Protein AF-A0A434FGB9-F1 (afdb_monomer_lite)

Radius of gyration: 14.33 Å; chains: 1; bounding box: 42×21×35 Å

Sequence (99 aa):
GMDEVSLALAADAWSRTFRSRAVTFAPKGGAVVSRAGIRILPDQVASDWPADRKVPAMADIPPAKALDRTLEDITARYGERTTDFVAMQLEYPRIQPTP

Foldseek 3Di:
DAAPLLVVLLQLLQVLLVPDHDFFEDCDFFFDAHPVGDTDTGPYNDPCPDPVPDDPRNPPPDNLVSNVVSLVVCCVVPNPVSSVSSCVVVVHDDPDDDD

pLDDT: mean 88.82, std 10.83, range [38.19, 97.06]

Structure (mmCIF, N/CA/C/O backbone):
data_AF-A0A434FGB9-F1
#
_entry.id   AF-A0A434FGB9-F1
#
loop_
_atom_site.group_PDB
_atom_site.id
_atom_site.type_symbol
_atom_site.label_atom_id
_atom_site.label_alt_id
_atom_site.label_comp_id
_atom_site.l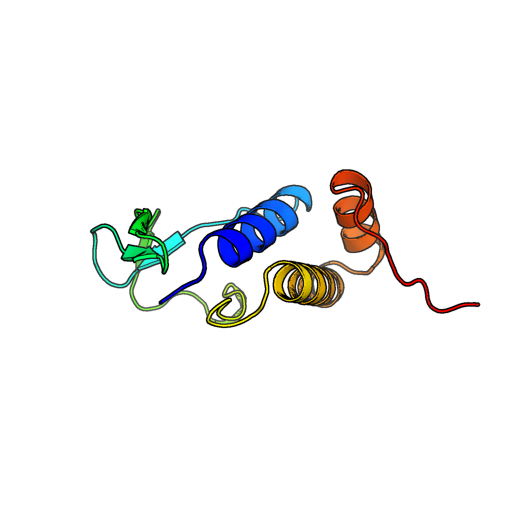abel_asym_id
_atom_site.label_entity_id
_atom_site.label_seq_id
_atom_site.pdbx_PDB_ins_code
_atom_site.Cartn_x
_atom_site.Cartn_y
_atom_site.Cartn_z
_atom_site.occupancy
_atom_site.B_iso_or_equiv
_atom_site.auth_seq_id
_atom_site.auth_comp_id
_atom_site.auth_asym_id
_atom_site.auth_atom_id
_atom_site.pdbx_PDB_model_num
ATOM 1 N N . GLY A 1 1 ? -3.660 -8.476 14.524 1.00 76.38 1 GLY A N 1
ATOM 2 C CA . GLY A 1 1 ? -4.665 -7.617 13.858 1.00 76.38 1 GLY A CA 1
ATOM 3 C C . GLY A 1 1 ? -4.057 -7.079 12.581 1.00 76.38 1 GLY A C 1
ATOM 4 O O . GLY A 1 1 ? -2.838 -7.075 12.493 1.00 76.38 1 GLY A O 1
ATOM 5 N N . MET A 1 2 ? -4.863 -6.680 11.595 1.00 86.12 2 MET A N 1
ATOM 6 C CA . MET A 1 2 ? -4.355 -6.179 10.308 1.00 86.12 2 MET A CA 1
ATOM 7 C C . MET A 1 2 ? -3.423 -4.977 10.510 1.00 86.12 2 MET A C 1
ATOM 9 O O . MET A 1 2 ? -3.796 -4.043 11.216 1.00 86.12 2 MET A O 1
ATOM 13 N N . ASP A 1 3 ? -2.237 -5.006 9.904 1.00 91.06 3 ASP A N 1
ATOM 14 C CA . ASP A 1 3 ? -1.297 -3.887 9.943 1.00 91.06 3 ASP A CA 1
ATOM 15 C C . ASP A 1 3 ? -1.761 -2.756 9.014 1.00 91.06 3 ASP A C 1
ATOM 17 O O . ASP A 1 3 ? -1.916 -2.949 7.808 1.00 91.06 3 ASP A O 1
ATOM 21 N N . GLU A 1 4 ? -2.003 -1.576 9.578 1.00 92.00 4 GLU A N 1
ATOM 22 C CA . GLU A 1 4 ? -2.519 -0.424 8.835 1.00 92.00 4 GLU A CA 1
ATOM 23 C C . GLU A 1 4 ? -1.549 0.126 7.784 1.00 92.00 4 GLU A C 1
ATOM 25 O O . GLU A 1 4 ? -1.999 0.559 6.725 1.00 92.00 4 GLU A O 1
ATOM 30 N N . VAL A 1 5 ? -0.238 0.091 8.040 1.00 93.44 5 VAL A N 1
ATOM 31 C CA . VAL A 1 5 ? 0.761 0.627 7.103 1.00 93.44 5 VAL A CA 1
ATOM 32 C C . VAL A 1 5 ? 0.879 -0.286 5.885 1.00 93.44 5 VAL A C 1
ATOM 34 O O . VAL A 1 5 ? 0.844 0.187 4.752 1.00 93.44 5 VAL A O 1
ATOM 37 N N . SER A 1 6 ? 0.938 -1.599 6.105 1.00 92.94 6 SER A N 1
ATOM 38 C CA . SER A 1 6 ? 0.942 -2.600 5.035 1.00 92.94 6 SER A CA 1
ATOM 39 C C . SER A 1 6 ? -0.330 -2.530 4.190 1.00 92.94 6 SER A C 1
ATOM 41 O O . SER A 1 6 ? -0.256 -2.572 2.963 1.00 92.94 6 SER A O 1
ATOM 43 N N . LEU A 1 7 ? -1.497 -2.353 4.826 1.00 91.44 7 LEU A N 1
ATOM 44 C CA . LEU A 1 7 ? -2.755 -2.129 4.111 1.00 91.44 7 LEU A CA 1
ATOM 45 C C . LEU A 1 7 ? -2.709 -0.853 3.258 1.00 91.44 7 LEU A C 1
ATOM 47 O O . LEU A 1 7 ? -3.111 -0.888 2.096 1.00 91.44 7 LEU A O 1
ATOM 51 N N . ALA A 1 8 ? -2.242 0.261 3.828 1.00 92.25 8 ALA A N 1
ATOM 52 C CA . ALA A 1 8 ? -2.192 1.546 3.140 1.00 92.25 8 ALA A CA 1
ATOM 53 C C . ALA A 1 8 ? -1.270 1.500 1.914 1.00 92.25 8 ALA A C 1
ATOM 55 O O . ALA A 1 8 ? -1.674 1.941 0.841 1.00 92.25 8 ALA A O 1
ATOM 56 N N . LEU A 1 9 ? -0.079 0.906 2.044 1.00 93.94 9 LEU A N 1
ATOM 57 C CA . LEU A 1 9 ? 0.855 0.740 0.926 1.00 93.94 9 LEU A CA 1
ATOM 58 C C . LEU A 1 9 ? 0.266 -0.127 -0.189 1.00 93.94 9 LEU A C 1
ATOM 60 O O . LEU A 1 9 ? 0.354 0.239 -1.361 1.00 93.94 9 LEU A O 1
ATOM 64 N N . ALA A 1 10 ? -0.375 -1.245 0.163 1.00 93.00 10 ALA A N 1
ATOM 65 C CA . ALA A 1 10 ? -1.016 -2.103 -0.825 1.00 93.00 10 ALA A CA 1
ATOM 66 C C . ALA A 1 10 ? -2.145 -1.359 -1.564 1.00 93.00 10 ALA A C 1
ATOM 68 O O . ALA A 1 10 ? -2.204 -1.367 -2.795 1.00 93.00 10 ALA A O 1
ATOM 69 N N . ALA A 1 11 ? -3.028 -0.677 -0.826 1.00 92.56 11 ALA A N 1
ATOM 70 C CA . ALA A 1 11 ? -4.135 0.083 -1.403 1.00 92.56 11 ALA A CA 1
ATOM 71 C C . ALA A 1 11 ? -3.658 1.243 -2.298 1.00 92.56 11 ALA A C 1
ATOM 73 O O . ALA A 1 11 ? -4.230 1.461 -3.372 1.00 92.56 11 ALA A O 1
ATOM 74 N N . ASP A 1 12 ? -2.604 1.957 -1.892 1.00 94.19 12 ASP A N 1
ATOM 75 C CA . ASP A 1 12 ? -1.999 3.035 -2.681 1.00 94.19 12 ASP A CA 1
ATOM 76 C C . ASP A 1 12 ? -1.396 2.500 -3.991 1.00 94.19 12 ASP A C 1
ATOM 78 O O . ASP A 1 12 ? -1.724 2.991 -5.075 1.00 94.19 12 ASP A O 1
ATOM 82 N N . ALA A 1 13 ? -0.612 1.417 -3.930 1.00 95.38 13 ALA A N 1
ATOM 83 C CA . ALA A 1 13 ? -0.010 0.797 -5.112 1.00 95.38 13 ALA A CA 1
ATOM 84 C C . ALA A 1 13 ? -1.061 0.317 -6.134 1.00 95.38 13 ALA A C 1
ATOM 86 O O . ALA A 1 13 ? -0.935 0.594 -7.330 1.00 95.38 13 ALA A O 1
ATOM 87 N N . TRP A 1 14 ? -2.144 -0.334 -5.686 1.00 95.12 14 TRP A N 1
ATOM 88 C CA . TRP A 1 14 ? -3.243 -0.738 -6.577 1.00 95.12 14 TRP A CA 1
ATOM 89 C C . TRP A 1 14 ? -3.964 0.454 -7.215 1.00 95.12 14 TRP A C 1
ATOM 91 O O . TRP A 1 14 ? -4.375 0.377 -8.379 1.00 95.12 14 TRP A O 1
ATOM 101 N N . SER A 1 15 ? -4.107 1.560 -6.484 1.00 94.19 15 SER A N 1
ATOM 102 C CA . SER A 1 15 ? -4.761 2.777 -6.980 1.00 94.19 15 SER A CA 1
ATOM 103 C C . SER A 1 15 ? -3.929 3.475 -8.065 1.00 94.19 15 SER A C 1
ATOM 105 O O . SER A 1 15 ? -4.486 4.011 -9.022 1.00 94.19 15 SER A O 1
ATOM 107 N N . ARG A 1 16 ? -2.596 3.371 -7.993 1.00 95.62 16 ARG A N 1
ATOM 108 C CA . ARG A 1 16 ? -1.644 3.915 -8.985 1.00 95.62 16 ARG A CA 1
ATOM 109 C C . ARG A 1 16 ? -1.549 3.121 -10.284 1.00 95.62 16 ARG A C 1
ATOM 111 O O . ARG A 1 16 ? -0.870 3.549 -11.217 1.00 95.62 16 ARG A O 1
ATOM 118 N N . THR A 1 17 ? -2.236 1.981 -10.377 1.00 95.69 17 THR A N 1
ATOM 119 C CA . THR A 1 17 ? -2.355 1.257 -11.651 1.00 95.69 17 THR A CA 1
ATOM 120 C C . THR A 1 17 ? -3.240 2.000 -12.652 1.00 95.69 17 THR A C 1
ATOM 122 O O . THR A 1 17 ? -3.148 1.716 -13.841 1.00 95.69 17 THR A O 1
ATOM 125 N N . PHE A 1 18 ? -4.139 2.885 -12.186 1.00 92.88 18 PHE A N 1
ATOM 126 C CA . PHE A 1 18 ? -5.227 3.510 -12.964 1.00 92.88 18 PHE A CA 1
ATOM 127 C C . PHE A 1 18 ? -6.118 2.519 -13.740 1.00 92.88 18 PHE A C 1
ATOM 129 O O . PHE A 1 18 ? -6.887 2.905 -14.617 1.00 92.88 18 PHE A O 1
ATOM 136 N N . ARG A 1 19 ? -6.032 1.226 -13.408 1.00 91.06 19 ARG A N 1
ATOM 137 C CA . ARG A 1 19 ? -6.795 0.125 -14.019 1.00 91.06 19 ARG A CA 1
ATOM 138 C C . ARG A 1 19 ? -7.683 -0.589 -13.005 1.00 91.06 19 ARG A C 1
ATOM 140 O O . ARG A 1 19 ? -8.516 -1.407 -13.385 1.00 91.06 19 ARG A O 1
ATOM 147 N N . SER A 1 20 ? -7.521 -0.270 -11.723 1.00 87.06 20 SER A N 1
ATOM 148 C CA . SER A 1 20 ? -8.332 -0.776 -10.621 1.00 87.06 20 SER A CA 1
ATOM 149 C C . SER A 1 20 ? -8.654 0.312 -9.606 1.00 87.06 20 SER A C 1
ATOM 151 O O . SER A 1 20 ? -7.991 1.343 -9.541 1.00 87.06 20 SER A O 1
ATOM 153 N N . ARG A 1 21 ? -9.654 0.030 -8.771 1.00 88.19 21 ARG A N 1
ATOM 154 C CA . ARG A 1 21 ? -9.988 0.800 -7.576 1.00 88.19 21 ARG A CA 1
ATOM 155 C C . ARG A 1 21 ? -9.855 -0.111 -6.360 1.00 88.19 21 ARG A C 1
ATOM 157 O O . ARG A 1 21 ? -10.474 -1.175 -6.339 1.00 88.19 21 ARG A O 1
ATOM 164 N N . ALA A 1 22 ? -9.079 0.308 -5.364 1.00 89.06 22 ALA A N 1
ATOM 165 C CA . ALA A 1 22 ? -9.059 -0.356 -4.067 1.00 89.06 22 ALA A CA 1
ATOM 166 C C . ALA A 1 22 ? -10.381 -0.077 -3.333 1.00 89.06 22 ALA A C 1
ATOM 168 O O . ALA A 1 22 ? -10.841 1.065 -3.289 1.00 89.06 22 ALA A O 1
ATOM 169 N N . VAL A 1 23 ? -11.005 -1.125 -2.798 1.00 91.81 23 VAL A N 1
ATOM 170 C CA . VAL A 1 23 ? -12.238 -1.038 -2.006 1.00 91.81 23 VAL A CA 1
ATOM 171 C C . VAL A 1 23 ? -12.117 -1.938 -0.788 1.00 91.81 23 VAL A C 1
ATOM 173 O O . VAL A 1 23 ? -11.517 -3.012 -0.849 1.00 91.81 23 VAL A O 1
ATOM 176 N N . THR A 1 24 ? -12.701 -1.504 0.317 1.00 91.44 24 THR A N 1
ATOM 177 C CA . THR A 1 24 ? -12.780 -2.271 1.558 1.00 91.44 24 THR A CA 1
ATOM 178 C C . THR A 1 24 ? -14.128 -2.979 1.652 1.00 91.44 24 THR A C 1
ATOM 180 O O . THR A 1 24 ? -15.170 -2.430 1.294 1.00 91.44 24 THR A O 1
ATOM 183 N N . PHE A 1 25 ? -14.126 -4.218 2.139 1.00 92.56 25 PHE A N 1
ATOM 184 C CA . PHE A 1 25 ? -15.350 -4.981 2.363 1.00 92.56 25 PHE A CA 1
ATOM 185 C C . PHE A 1 25 ? -15.300 -5.696 3.710 1.00 92.56 25 PHE A C 1
ATOM 187 O O . PHE A 1 25 ? -14.231 -6.083 4.184 1.00 92.56 25 PHE A O 1
ATOM 194 N N . ALA A 1 26 ? -16.464 -5.879 4.327 1.00 92.62 26 ALA A N 1
ATOM 195 C CA . ALA A 1 26 ? -16.602 -6.642 5.561 1.00 92.62 26 ALA A CA 1
ATOM 196 C C . ALA A 1 26 ? -17.968 -7.344 5.619 1.00 92.62 26 ALA A C 1
ATOM 198 O O . ALA A 1 26 ? -18.945 -6.827 5.077 1.00 92.62 26 ALA A O 1
ATOM 199 N N . PRO A 1 27 ? -18.087 -8.484 6.328 1.00 91.12 27 PRO A N 1
ATOM 200 C CA . PRO A 1 27 ? -19.352 -9.214 6.440 1.00 91.12 27 PRO A CA 1
ATOM 201 C C . PRO A 1 27 ? -20.432 -8.459 7.231 1.00 91.12 27 PRO A C 1
ATOM 203 O O . PRO A 1 27 ? -21.600 -8.833 7.185 1.00 91.12 27 PRO A O 1
ATOM 206 N N . LYS A 1 28 ? -20.058 -7.424 7.993 1.00 91.69 28 LYS A N 1
ATOM 207 C CA . LYS A 1 28 ? -20.971 -6.580 8.771 1.00 91.69 28 LYS A CA 1
ATOM 208 C C . LYS A 1 28 ? -20.563 -5.119 8.634 1.00 91.69 28 LYS A C 1
ATOM 210 O O . LYS A 1 28 ? -19.378 -4.819 8.509 1.00 91.69 28 LYS A O 1
ATOM 215 N N . GLY A 1 29 ? -21.546 -4.225 8.708 1.00 88.69 29 GLY A N 1
ATOM 216 C CA . GLY A 1 29 ? -21.289 -2.796 8.855 1.00 88.69 29 GLY A CA 1
ATOM 217 C C . GLY A 1 29 ? -20.625 -2.491 10.200 1.00 88.69 29 GLY A C 1
ATOM 218 O O . GLY A 1 29 ? -20.923 -3.135 11.206 1.00 88.69 29 GLY A O 1
ATOM 219 N N . GLY A 1 30 ? -19.722 -1.512 10.209 1.00 92.12 30 GLY A N 1
ATOM 220 C CA . GLY A 1 30 ? -18.980 -1.092 11.398 1.00 92.12 30 GLY A CA 1
ATOM 221 C C . GLY A 1 30 ? -17.472 -1.069 11.174 1.00 92.12 30 GLY A C 1
ATOM 222 O O . GLY A 1 30 ? -16.956 -1.673 10.240 1.00 92.12 30 GLY A O 1
ATOM 223 N N . ALA A 1 31 ? -16.764 -0.332 12.029 1.00 93.56 31 ALA A N 1
ATOM 224 C CA . ALA A 1 31 ? -15.321 -0.193 11.897 1.00 93.56 31 ALA A CA 1
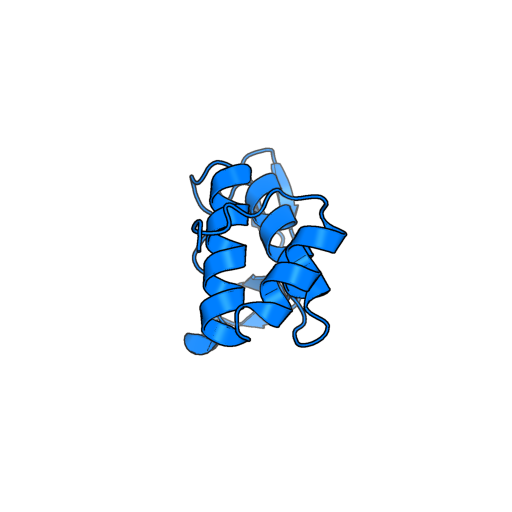ATOM 225 C C . ALA A 1 31 ? -14.592 -1.482 12.296 1.00 93.56 31 ALA A C 1
ATOM 227 O O . ALA A 1 31 ? -14.824 -2.014 13.383 1.00 93.56 31 ALA A O 1
ATOM 228 N N . VAL A 1 32 ? -13.654 -1.918 11.459 1.00 91.94 32 VAL A N 1
ATOM 229 C CA . VAL A 1 32 ? -12.641 -2.915 11.813 1.00 91.94 32 VAL A CA 1
ATOM 230 C C . VAL A 1 32 ? -11.424 -2.175 12.357 1.00 91.94 32 VAL A C 1
ATOM 232 O O . VAL A 1 32 ? -10.942 -1.224 11.742 1.00 91.94 32 VAL A O 1
ATOM 235 N N . VAL A 1 33 ? -10.953 -2.582 13.534 1.00 93.38 33 VAL A N 1
ATOM 236 C CA . VAL A 1 33 ? -9.818 -1.939 14.205 1.00 93.38 33 VAL A CA 1
ATOM 237 C C . VAL A 1 33 ? -8.517 -2.593 13.738 1.00 93.38 33 VAL A C 1
ATOM 239 O O . VAL A 1 33 ? -8.355 -3.811 13.846 1.00 93.38 33 VAL A O 1
ATOM 242 N N . SER A 1 34 ? -7.605 -1.789 13.193 1.00 92.00 34 SER A N 1
ATOM 243 C CA . SER A 1 34 ? -6.261 -2.215 12.799 1.00 92.00 34 SER A CA 1
ATOM 244 C C . SER A 1 34 ? -5.382 -2.498 14.022 1.00 92.00 34 SER A C 1
ATOM 246 O O . SER A 1 34 ? -5.769 -2.255 15.167 1.00 92.00 34 SER A O 1
ATOM 248 N N . ARG A 1 35 ? -4.169 -3.005 13.793 1.00 91.31 35 ARG A N 1
ATOM 249 C CA . ARG A 1 35 ? -3.215 -3.355 14.848 1.00 91.31 35 ARG A CA 1
ATOM 250 C C . ARG A 1 35 ? -2.897 -2.183 15.778 1.00 91.31 35 ARG A C 1
ATOM 252 O O . ARG A 1 35 ? -2.918 -2.389 16.988 1.00 91.31 35 ARG A O 1
ATOM 259 N N . ALA A 1 36 ? -2.641 -0.986 15.247 1.00 92.62 36 ALA A N 1
ATOM 260 C CA . ALA A 1 36 ? -2.382 0.206 16.064 1.00 92.62 36 ALA A CA 1
ATOM 261 C C . ALA A 1 36 ? -3.643 1.014 16.420 1.00 92.62 36 ALA A C 1
ATOM 263 O O . ALA A 1 36 ? -3.539 2.131 16.922 1.00 92.62 36 ALA A O 1
ATOM 264 N N . GLY A 1 37 ? -4.843 0.474 16.185 1.00 94.50 37 GLY A N 1
ATOM 265 C CA . GLY A 1 37 ? -6.090 1.103 16.624 1.00 94.50 37 GLY A CA 1
ATOM 266 C C . GLY A 1 37 ? -6.792 1.987 15.590 1.00 94.50 37 GLY A C 1
ATOM 267 O O . GLY A 1 37 ? -7.785 2.630 15.934 1.00 94.50 37 GLY A O 1
ATOM 268 N N . ILE A 1 38 ? -6.344 2.017 14.327 1.00 94.25 38 ILE A N 1
ATOM 269 C CA . ILE A 1 38 ? -7.057 2.757 13.275 1.00 94.25 38 ILE A CA 1
ATOM 270 C C . ILE A 1 38 ? -8.401 2.079 13.007 1.00 94.25 38 ILE A C 1
ATOM 272 O O . ILE A 1 38 ? -8.487 0.867 12.819 1.00 94.25 38 ILE A O 1
ATOM 276 N N . ARG A 1 39 ? -9.472 2.875 12.979 1.00 95.00 39 ARG A N 1
ATOM 277 C CA . ARG A 1 39 ? -10.835 2.413 12.705 1.00 95.00 39 ARG A CA 1
ATOM 278 C C . ARG A 1 39 ? -11.127 2.525 11.212 1.00 95.00 39 ARG A C 1
ATOM 280 O O . ARG A 1 39 ? -11.335 3.625 10.713 1.00 95.00 39 ARG A O 1
ATOM 287 N N . ILE A 1 40 ? -11.171 1.391 10.519 1.00 92.06 40 ILE A N 1
ATOM 288 C CA . ILE A 1 40 ? -11.410 1.323 9.073 1.00 92.06 40 ILE A CA 1
ATOM 289 C C . ILE A 1 40 ? -12.871 0.954 8.833 1.00 92.06 40 ILE A C 1
ATOM 291 O O . ILE A 1 40 ? -13.327 -0.103 9.272 1.00 92.06 40 ILE A O 1
ATOM 295 N N . LEU A 1 41 ? -13.612 1.830 8.157 1.00 94.62 41 LEU A N 1
ATOM 296 C CA . LEU A 1 41 ? -14.989 1.566 7.745 1.00 94.62 41 LEU A CA 1
ATOM 297 C C . LEU A 1 41 ? -14.993 0.843 6.392 1.00 94.62 41 LEU A C 1
ATOM 299 O O . LEU A 1 41 ? -14.269 1.279 5.501 1.00 94.62 41 LEU A O 1
ATOM 303 N N . PRO A 1 42 ? -15.786 -0.230 6.227 1.00 94.25 42 PRO A N 1
ATOM 304 C CA . PRO A 1 42 ? -15.910 -0.899 4.943 1.00 94.25 42 PRO A CA 1
ATOM 305 C C . PRO A 1 42 ? -16.704 -0.033 3.956 1.00 94.25 42 PRO A C 1
ATOM 307 O O . PRO A 1 42 ? -17.772 0.474 4.300 1.00 94.25 42 PRO A O 1
ATOM 310 N N . ASP A 1 43 ? -16.228 0.062 2.716 1.00 93.81 43 ASP A N 1
ATOM 311 C CA . ASP A 1 43 ? -16.977 0.648 1.599 1.00 93.81 43 ASP A CA 1
ATOM 312 C C . ASP A 1 43 ? -18.202 -0.210 1.256 1.00 93.81 43 ASP A C 1
ATOM 314 O O . ASP A 1 43 ? -19.231 0.305 0.826 1.00 93.81 43 ASP A O 1
ATOM 318 N N . GLN A 1 44 ? -18.081 -1.531 1.432 1.00 94.25 44 GLN A N 1
ATOM 319 C CA . GLN A 1 44 ? -19.106 -2.513 1.088 1.00 94.25 44 GLN A CA 1
ATOM 320 C C . GLN A 1 44 ? -19.365 -3.487 2.241 1.00 94.25 44 GLN A C 1
ATOM 322 O O . GLN A 1 44 ? -18.445 -4.101 2.787 1.00 94.25 44 GLN A O 1
ATOM 327 N N . VAL A 1 45 ? -20.639 -3.702 2.570 1.00 94.25 45 VAL A N 1
ATOM 328 C CA . VAL A 1 45 ? -21.046 -4.795 3.462 1.00 94.25 45 VAL A CA 1
ATOM 329 C C . VAL A 1 45 ? -21.337 -6.023 2.606 1.00 94.25 45 VAL A C 1
ATOM 331 O O . VAL A 1 45 ? -22.391 -6.116 1.984 1.00 94.25 45 VAL A O 1
ATOM 334 N N . ALA A 1 46 ? -20.380 -6.944 2.547 1.00 91.00 46 ALA A N 1
ATOM 335 C CA . ALA A 1 46 ? -20.452 -8.153 1.736 1.00 91.00 46 ALA A CA 1
ATOM 336 C C . ALA A 1 46 ? -19.720 -9.304 2.434 1.00 91.00 46 ALA A C 1
ATOM 338 O O . ALA A 1 46 ? -18.577 -9.162 2.876 1.00 91.00 46 ALA A O 1
ATOM 339 N N . SER A 1 47 ? -20.374 -10.460 2.519 1.00 85.19 47 SER A N 1
ATOM 340 C CA . SER A 1 47 ? -19.795 -11.691 3.065 1.00 85.19 47 SER A CA 1
ATOM 341 C C . SER A 1 47 ? -19.102 -12.554 2.003 1.00 85.19 47 SER A C 1
ATOM 343 O O . SER A 1 47 ? -18.253 -13.367 2.363 1.00 85.19 47 SER A O 1
ATOM 345 N N . ASP A 1 48 ? -19.404 -12.366 0.713 1.00 85.31 48 ASP A N 1
ATOM 346 C CA . ASP A 1 48 ? -19.003 -13.258 -0.387 1.00 85.31 48 ASP A CA 1
ATOM 347 C C . ASP A 1 48 ? -18.150 -12.582 -1.479 1.00 85.31 48 ASP A C 1
ATOM 349 O O . ASP A 1 48 ? -18.282 -12.872 -2.666 1.00 85.31 48 ASP A O 1
ATOM 353 N N . TRP A 1 49 ? -17.219 -11.702 -1.095 1.00 88.69 49 TRP A N 1
ATOM 354 C CA . TRP A 1 49 ? -16.406 -10.976 -2.080 1.00 88.69 49 TRP A CA 1
ATOM 355 C C . TRP A 1 49 ? -15.706 -11.918 -3.087 1.00 88.69 49 TRP A C 1
ATOM 357 O O . TRP A 1 49 ? -15.118 -12.920 -2.645 1.00 88.69 49 TRP A O 1
ATOM 367 N N . PRO A 1 50 ? -15.710 -11.610 -4.403 1.00 88.50 50 PRO A N 1
ATOM 368 C CA . PRO A 1 50 ? -15.134 -12.485 -5.424 1.00 88.50 50 PRO A CA 1
ATOM 369 C C . PRO A 1 50 ? -13.665 -12.801 -5.143 1.00 88.50 50 PRO A C 1
ATOM 371 O O . PRO A 1 50 ? -12.867 -11.894 -4.897 1.00 88.50 50 PRO A O 1
ATOM 374 N N . ALA A 1 51 ? -13.308 -14.089 -5.143 1.00 85.75 51 ALA A N 1
ATOM 375 C CA . ALA A 1 51 ? -11.978 -14.551 -4.742 1.00 85.75 51 ALA A CA 1
ATOM 376 C C . ALA A 1 51 ? -10.867 -14.028 -5.660 1.00 85.75 51 ALA A C 1
ATOM 378 O O . ALA A 1 51 ? -9.799 -13.661 -5.181 1.00 85.75 51 ALA A O 1
ATOM 379 N N . ASP A 1 52 ? -11.147 -13.922 -6.957 1.00 85.06 52 ASP A N 1
ATOM 380 C CA . ASP A 1 52 ? -10.252 -13.335 -7.949 1.00 85.06 52 ASP A CA 1
ATOM 381 C C . ASP A 1 52 ? -9.992 -11.847 -7.674 1.00 85.06 52 ASP A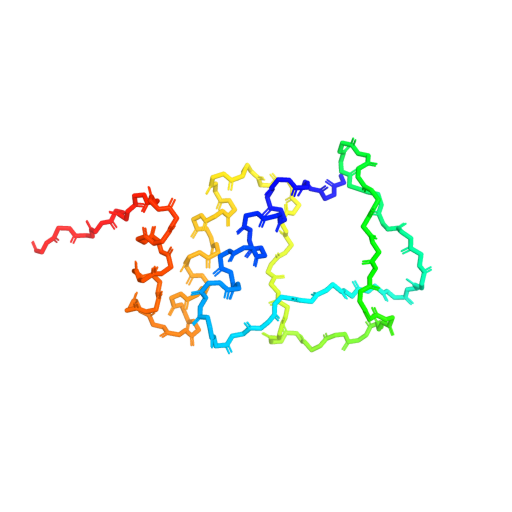 C 1
ATOM 383 O O . ASP A 1 52 ? -8.901 -11.358 -7.937 1.00 85.06 52 ASP A O 1
ATOM 387 N N . ARG A 1 53 ? -10.948 -11.111 -7.100 1.00 85.69 53 ARG A N 1
ATOM 388 C CA . ARG A 1 53 ? -10.804 -9.681 -6.766 1.00 85.69 53 ARG A CA 1
ATOM 389 C C . ARG A 1 53 ? -10.215 -9.427 -5.383 1.00 85.69 53 ARG A C 1
ATOM 391 O O . ARG A 1 53 ? -10.027 -8.266 -5.021 1.00 85.69 53 ARG A O 1
ATOM 398 N N . LYS A 1 54 ? -9.948 -10.473 -4.600 1.00 85.88 54 LYS A N 1
ATOM 399 C CA . LYS A 1 54 ? -9.272 -10.330 -3.310 1.00 85.88 54 LYS A CA 1
ATOM 400 C C . LYS A 1 54 ? -7.786 -10.108 -3.537 1.00 85.88 54 LYS A C 1
ATOM 402 O O . LYS A 1 54 ? -7.168 -10.729 -4.396 1.00 85.88 54 LYS A O 1
ATOM 407 N N . VAL A 1 55 ? -7.225 -9.231 -2.722 1.00 79.88 55 VAL A N 1
ATOM 408 C CA . VAL A 1 55 ? -5.782 -9.165 -2.507 1.00 79.88 55 VAL A CA 1
ATOM 409 C C . VAL A 1 55 ? -5.428 -10.104 -1.351 1.00 79.88 55 VAL A C 1
ATOM 411 O O . VAL A 1 55 ? -6.280 -10.319 -0.477 1.00 79.88 55 VAL A O 1
ATOM 414 N N . PRO A 1 56 ? -4.218 -10.690 -1.324 1.00 75.38 56 PRO A N 1
ATOM 415 C CA . PRO A 1 56 ? -3.770 -11.474 -0.182 1.00 75.38 56 PRO A CA 1
ATOM 416 C C . PRO A 1 56 ? -3.914 -10.681 1.120 1.00 75.38 56 PRO A C 1
ATOM 418 O O . PRO A 1 56 ? -3.779 -9.456 1.140 1.00 75.38 56 PRO A O 1
ATOM 421 N N . ALA A 1 57 ? -4.201 -11.371 2.222 1.00 72.19 57 ALA A N 1
ATOM 422 C CA . ALA A 1 57 ? -4.276 -10.711 3.515 1.00 72.19 57 ALA A CA 1
ATOM 423 C C . ALA A 1 57 ? -2.894 -10.153 3.885 1.00 72.19 57 ALA A C 1
ATOM 425 O O . ALA A 1 57 ? -1.923 -10.898 3.967 1.00 72.19 57 ALA A O 1
ATOM 426 N N . MET A 1 58 ? -2.821 -8.851 4.160 1.00 70.06 58 MET A N 1
ATOM 427 C CA . MET A 1 58 ? -1.594 -8.161 4.589 1.00 70.06 58 MET A CA 1
ATOM 428 C C . MET A 1 58 ? -1.325 -8.331 6.096 1.00 70.06 58 MET A C 1
ATOM 430 O O . MET A 1 58 ? -0.658 -7.510 6.721 1.00 70.06 58 MET A O 1
ATOM 434 N N . ALA A 1 59 ? -1.906 -9.360 6.718 1.00 67.62 59 ALA A N 1
ATOM 435 C CA . ALA A 1 59 ? -1.729 -9.612 8.140 1.00 67.62 59 ALA A CA 1
ATOM 436 C C . ALA A 1 59 ? -0.299 -10.105 8.399 1.00 67.62 59 ALA A C 1
ATOM 438 O O . ALA A 1 59 ? 0.167 -11.034 7.747 1.00 67.62 59 ALA A O 1
ATOM 439 N N . ASP A 1 60 ? 0.379 -9.471 9.356 1.00 74.50 60 ASP A N 1
ATOM 440 C CA . ASP A 1 60 ? 1.680 -9.891 9.894 1.00 74.50 60 ASP A CA 1
ATOM 441 C C . ASP A 1 60 ? 2.876 -9.837 8.917 1.00 74.50 60 ASP A C 1
ATOM 443 O O . ASP A 1 60 ? 3.955 -10.349 9.218 1.00 74.50 60 ASP A O 1
ATOM 447 N N . ILE A 1 61 ? 2.733 -9.143 7.782 1.00 81.81 61 ILE A N 1
ATOM 448 C CA . ILE A 1 61 ? 3.834 -8.860 6.850 1.00 81.81 61 ILE A CA 1
ATOM 449 C C . ILE A 1 61 ? 4.412 -7.466 7.162 1.00 81.81 61 ILE A C 1
ATOM 451 O O . ILE A 1 61 ? 3.644 -6.530 7.364 1.00 81.81 61 ILE A O 1
ATOM 455 N N . PRO A 1 62 ? 5.745 -7.277 7.209 1.00 89.94 62 PRO A N 1
ATOM 456 C CA . PRO A 1 62 ? 6.339 -5.944 7.297 1.00 89.94 62 PRO A CA 1
ATOM 457 C C . PRO A 1 62 ? 5.959 -5.059 6.092 1.00 89.94 62 PRO A C 1
ATOM 459 O O . PRO A 1 62 ? 5.968 -5.565 4.969 1.00 89.94 62 PRO A O 1
ATOM 462 N N . PRO A 1 63 ? 5.745 -3.741 6.270 1.00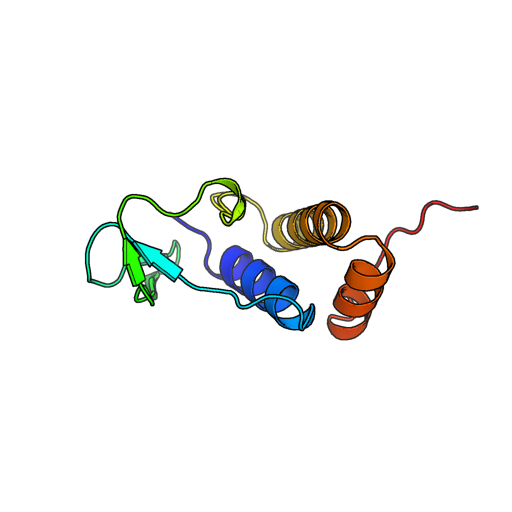 90.56 63 PRO A N 1
ATOM 463 C CA . PRO A 1 63 ? 5.235 -2.861 5.212 1.00 90.56 63 PRO A CA 1
ATOM 464 C C . PRO A 1 63 ? 5.990 -2.911 3.876 1.00 90.56 63 PRO A C 1
ATOM 466 O O . PRO A 1 63 ? 5.365 -3.003 2.824 1.00 90.56 63 PRO A O 1
ATOM 469 N N . ALA A 1 64 ? 7.327 -2.922 3.896 1.00 91.44 64 ALA A N 1
ATOM 470 C CA . ALA A 1 64 ? 8.124 -3.020 2.667 1.00 91.44 64 ALA A CA 1
ATOM 471 C C . ALA A 1 64 ? 7.882 -4.346 1.921 1.00 91.44 64 ALA A C 1
ATOM 473 O O . ALA A 1 64 ? 7.643 -4.347 0.719 1.00 91.44 64 ALA A O 1
ATOM 474 N N . LYS A 1 65 ? 7.817 -5.470 2.649 1.00 91.31 65 LYS A N 1
ATOM 475 C CA . LYS A 1 65 ? 7.517 -6.786 2.063 1.00 91.31 65 LYS A CA 1
ATOM 476 C C . LYS A 1 65 ? 6.085 -6.874 1.532 1.00 91.31 65 LYS A C 1
ATOM 478 O O . LYS A 1 65 ? 5.833 -7.568 0.551 1.00 91.31 65 LYS A O 1
ATOM 483 N N . ALA A 1 66 ? 5.140 -6.186 2.174 1.00 92.12 66 ALA A N 1
ATOM 484 C CA . ALA A 1 66 ? 3.771 -6.077 1.681 1.00 92.12 66 ALA A CA 1
ATOM 485 C C . ALA A 1 66 ? 3.716 -5.302 0.353 1.00 92.12 66 ALA A C 1
ATOM 487 O O . ALA A 1 66 ? 2.985 -5.694 -0.561 1.00 92.12 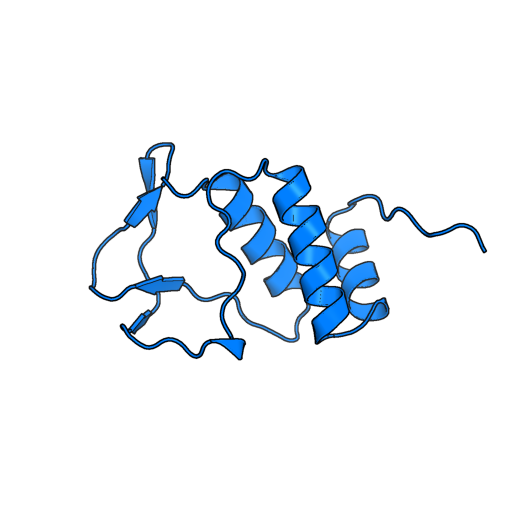66 ALA A O 1
ATOM 488 N N . LEU A 1 67 ? 4.524 -4.244 0.217 1.00 93.62 67 LEU A N 1
ATOM 489 C CA . LEU A 1 67 ? 4.661 -3.507 -1.035 1.00 93.62 67 LEU A CA 1
ATOM 490 C C . LEU A 1 67 ? 5.330 -4.356 -2.127 1.00 93.62 67 LEU A C 1
ATOM 492 O O . LEU A 1 67 ? 4.780 -4.432 -3.224 1.00 93.62 67 LEU A O 1
ATOM 496 N N . ASP A 1 68 ? 6.426 -5.062 -1.824 1.00 93.88 68 ASP A N 1
ATOM 497 C CA . ASP A 1 68 ? 7.071 -6.001 -2.759 1.00 93.88 68 ASP A CA 1
ATOM 498 C C . ASP A 1 68 ? 6.055 -7.007 -3.312 1.00 93.88 68 ASP A C 1
ATOM 500 O O . ASP A 1 68 ? 5.878 -7.140 -4.525 1.00 93.88 68 ASP A O 1
ATOM 504 N N . ARG A 1 69 ? 5.303 -7.648 -2.410 1.00 92.62 69 ARG A N 1
ATOM 505 C CA . ARG A 1 69 ? 4.282 -8.625 -2.785 1.00 92.62 69 ARG A CA 1
ATOM 506 C C . ARG A 1 69 ? 3.160 -8.007 -3.616 1.00 92.62 69 ARG A C 1
ATOM 508 O O . ARG A 1 69 ? 2.683 -8.619 -4.568 1.00 92.62 69 ARG A O 1
ATOM 515 N N . THR A 1 70 ? 2.748 -6.787 -3.283 1.00 94.00 70 THR A N 1
ATOM 516 C CA . THR A 1 70 ? 1.728 -6.069 -4.055 1.00 94.00 70 THR A CA 1
ATOM 517 C C . THR A 1 70 ? 2.209 -5.786 -5.479 1.00 94.00 70 THR A C 1
ATOM 519 O O . THR A 1 70 ? 1.443 -5.951 -6.427 1.00 94.00 70 THR A O 1
ATOM 522 N N . LEU A 1 71 ? 3.479 -5.416 -5.663 1.00 95.00 71 LEU A N 1
ATOM 523 C CA . LEU A 1 71 ? 4.068 -5.210 -6.989 1.00 95.00 71 LEU A CA 1
ATOM 524 C C . LEU A 1 71 ? 4.171 -6.523 -7.787 1.00 95.00 71 LEU A C 1
ATOM 526 O O . LEU A 1 71 ? 3.947 -6.520 -9.000 1.00 95.00 71 LEU A O 1
ATOM 530 N N . GLU A 1 72 ? 4.446 -7.657 -7.140 1.00 94.38 72 GLU A N 1
ATOM 531 C CA . GLU A 1 72 ? 4.362 -8.982 -7.777 1.00 94.38 72 GLU A CA 1
ATOM 532 C C . GLU A 1 72 ? 2.935 -9.297 -8.245 1.00 94.38 72 GLU A C 1
ATOM 534 O O . GLU A 1 72 ? 2.737 -9.704 -9.390 1.00 94.38 72 GLU A O 1
ATOM 539 N N . ASP A 1 73 ? 1.928 -9.056 -7.402 1.00 93.19 73 ASP A N 1
ATOM 540 C CA . ASP A 1 73 ? 0.524 -9.304 -7.748 1.00 93.19 73 ASP A CA 1
ATOM 541 C C . ASP A 1 73 ? 0.042 -8.379 -8.886 1.00 93.19 73 ASP A C 1
ATOM 543 O O . ASP A 1 73 ? -0.679 -8.817 -9.789 1.00 93.19 73 ASP A O 1
ATOM 547 N N . ILE A 1 74 ? 0.474 -7.111 -8.898 1.00 94.25 74 ILE A N 1
ATOM 548 C CA . ILE A 1 74 ? 0.229 -6.176 -10.010 1.00 94.25 74 ILE A CA 1
ATOM 549 C C . ILE A 1 74 ? 0.904 -6.683 -11.289 1.00 94.25 74 ILE A C 1
ATOM 551 O O . ILE A 1 74 ? 0.285 -6.641 -12.354 1.00 94.25 74 ILE A O 1
ATOM 555 N N . THR A 1 75 ? 2.122 -7.222 -11.195 1.00 95.31 75 THR A N 1
ATOM 556 C CA . THR A 1 75 ? 2.835 -7.811 -12.341 1.00 95.31 75 THR A CA 1
ATOM 557 C C . THR A 1 75 ? 2.069 -9.004 -12.897 1.00 95.31 75 THR A C 1
ATOM 559 O O . THR A 1 75 ? 1.813 -9.062 -14.097 1.00 95.31 75 THR A O 1
ATOM 562 N N . ALA A 1 76 ? 1.637 -9.921 -12.030 1.00 93.50 76 ALA A N 1
ATOM 563 C CA . ALA A 1 76 ? 0.874 -11.098 -12.427 1.00 93.50 76 ALA A CA 1
ATOM 564 C C . ALA A 1 76 ? -0.457 -10.730 -13.104 1.00 93.50 76 ALA A C 1
ATOM 566 O O . ALA A 1 76 ? -0.898 -11.415 -14.026 1.00 93.50 76 ALA A O 1
ATOM 567 N N . ARG A 1 77 ? -1.097 -9.637 -12.670 1.00 92.69 77 ARG A N 1
ATOM 568 C CA . ARG A 1 77 ? -2.410 -9.211 -13.173 1.00 92.69 77 ARG A CA 1
ATOM 569 C C . ARG A 1 77 ? -2.349 -8.293 -14.400 1.00 92.69 77 ARG A C 1
ATOM 571 O O . ARG A 1 77 ? -3.203 -8.405 -15.277 1.00 92.69 77 ARG A O 1
ATOM 578 N N . TYR A 1 78 ? -1.398 -7.364 -14.457 1.00 94.06 78 TYR A N 1
ATOM 579 C CA . TYR A 1 78 ? -1.344 -6.298 -15.469 1.00 94.06 78 TYR A CA 1
ATOM 580 C C . TYR A 1 78 ? -0.016 -6.213 -16.236 1.00 94.06 78 TYR A C 1
ATOM 582 O O . TYR A 1 78 ? 0.107 -5.367 -17.129 1.00 94.06 78 TYR A O 1
ATOM 590 N N . GLY A 1 79 ? 0.948 -7.082 -15.929 1.00 95.25 79 GLY A N 1
ATOM 591 C CA . GLY A 1 79 ? 2.259 -7.153 -16.570 1.00 95.25 79 GLY A CA 1
ATOM 592 C C . GLY A 1 79 ? 3.280 -6.155 -16.017 1.00 95.25 79 GLY A C 1
ATOM 593 O O . GLY A 1 79 ? 2.928 -5.148 -15.400 1.00 95.25 79 GLY A O 1
ATOM 594 N N . GLU A 1 80 ? 4.560 -6.422 -16.294 1.00 96.19 80 GLU A N 1
ATOM 595 C CA . GLU A 1 80 ? 5.707 -5.676 -15.747 1.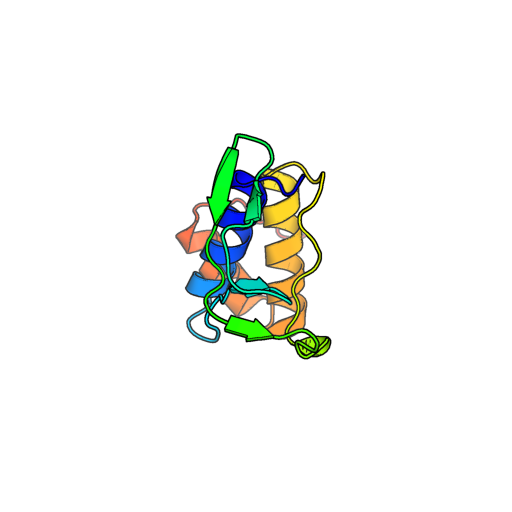00 96.19 80 GLU A CA 1
ATOM 596 C C . GLU A 1 80 ? 5.641 -4.173 -16.005 1.00 96.19 80 GLU A C 1
ATOM 598 O O . GLU A 1 80 ? 5.858 -3.390 -15.088 1.00 96.19 80 GLU A O 1
ATOM 603 N N . ARG A 1 81 ? 5.235 -3.759 -17.212 1.00 95.19 81 ARG A N 1
ATOM 604 C CA . ARG A 1 81 ? 5.107 -2.336 -17.566 1.00 95.19 81 ARG A CA 1
ATOM 605 C C . ARG A 1 81 ? 4.200 -1.555 -16.615 1.00 95.19 81 ARG A C 1
ATOM 607 O O . ARG A 1 81 ? 4.485 -0.401 -16.312 1.00 95.19 81 ARG A O 1
ATOM 614 N N . THR A 1 82 ? 3.101 -2.167 -16.165 1.00 96.69 82 THR A N 1
ATOM 615 C CA . THR A 1 82 ? 2.191 -1.516 -15.211 1.00 96.69 82 THR A CA 1
ATOM 616 C C . THR A 1 82 ? 2.870 -1.393 -13.851 1.00 96.69 82 THR A C 1
ATOM 618 O O . THR A 1 82 ? 2.803 -0.344 -13.216 1.00 96.69 82 THR A O 1
ATOM 621 N N . THR A 1 83 ? 3.563 -2.442 -13.421 1.00 96.44 83 THR A N 1
ATOM 622 C CA . THR A 1 83 ? 4.295 -2.456 -12.155 1.00 96.44 83 THR A CA 1
ATOM 623 C C . THR A 1 83 ? 5.435 -1.445 -12.127 1.00 96.44 83 THR A C 1
ATOM 625 O O . THR A 1 83 ? 5.592 -0.746 -11.131 1.00 96.44 83 THR A O 1
ATOM 628 N N . ASP A 1 84 ? 6.199 -1.319 -13.212 1.00 95.75 84 ASP A N 1
ATOM 629 C CA . ASP A 1 84 ? 7.299 -0.357 -13.315 1.00 95.75 84 ASP A CA 1
ATOM 630 C C . ASP A 1 84 ? 6.787 1.080 -13.221 1.00 95.75 84 ASP A C 1
ATOM 632 O O . ASP A 1 84 ? 7.362 1.905 -12.512 1.00 95.75 84 ASP A O 1
ATOM 636 N N . PHE A 1 85 ? 5.653 1.364 -13.865 1.00 96.19 85 PHE A N 1
ATOM 637 C CA . PHE A 1 85 ? 4.990 2.657 -13.750 1.00 96.19 85 PHE A CA 1
ATOM 638 C C . PHE A 1 85 ? 4.530 2.948 -12.313 1.00 96.19 85 PHE A C 1
ATOM 640 O O . PHE A 1 85 ? 4.703 4.065 -11.827 1.00 96.19 85 PHE A O 1
ATOM 647 N N . VAL A 1 86 ? 3.966 1.963 -11.605 1.00 97.06 86 VAL A N 1
ATOM 648 C CA . VAL A 1 86 ? 3.574 2.110 -10.189 1.00 97.06 86 VAL A CA 1
ATOM 649 C C . VAL A 1 86 ? 4.794 2.344 -9.296 1.00 97.06 86 VAL A C 1
ATOM 651 O O . VAL A 1 86 ? 4.784 3.268 -8.486 1.00 97.06 86 VAL A O 1
ATOM 654 N N . ALA A 1 87 ? 5.853 1.552 -9.459 1.00 96.94 87 ALA A N 1
ATOM 655 C CA . ALA A 1 87 ? 7.060 1.657 -8.646 1.00 96.94 87 ALA A CA 1
ATOM 656 C C . ALA A 1 87 ? 7.781 2.996 -8.842 1.00 96.94 87 ALA A C 1
ATOM 658 O O . ALA A 1 87 ? 8.179 3.617 -7.861 1.00 96.94 87 ALA A O 1
ATOM 659 N N . MET A 1 88 ? 7.865 3.488 -10.083 1.00 96.31 88 MET A N 1
ATOM 660 C CA . MET A 1 88 ? 8.412 4.814 -10.387 1.00 96.31 88 MET A CA 1
ATOM 661 C C . MET A 1 88 ? 7.647 5.927 -9.658 1.00 96.31 88 MET A C 1
ATOM 663 O O . MET A 1 88 ? 8.265 6.803 -9.066 1.00 96.31 88 MET A O 1
ATOM 667 N N . GLN A 1 89 ? 6.310 5.884 -9.655 1.00 96.44 89 GLN A N 1
ATOM 668 C CA . GLN A 1 89 ? 5.481 6.877 -8.955 1.00 96.44 89 GLN A CA 1
ATOM 669 C C . GLN A 1 89 ? 5.638 6.842 -7.428 1.00 96.44 89 GLN A C 1
ATOM 671 O O . GLN A 1 89 ? 5.327 7.829 -6.764 1.00 96.44 89 GLN A O 1
ATOM 676 N N . LEU A 1 90 ? 6.039 5.695 -6.880 1.00 95.88 90 LEU A N 1
ATOM 677 C CA . LEU A 1 90 ? 6.313 5.499 -5.457 1.00 95.88 90 LEU A CA 1
ATOM 678 C C . LEU A 1 90 ? 7.779 5.770 -5.096 1.00 95.88 90 LEU A C 1
ATOM 680 O O . LEU A 1 90 ? 8.127 5.661 -3.924 1.00 95.88 90 LEU A O 1
ATOM 684 N N . GLU A 1 91 ? 8.631 6.052 -6.088 1.00 95.06 91 GLU A N 1
ATOM 685 C CA . GLU A 1 91 ? 10.091 6.095 -5.940 1.00 95.06 91 GLU A CA 1
ATOM 686 C C . GLU A 1 91 ? 10.652 4.808 -5.300 1.00 95.06 91 GLU A C 1
ATOM 688 O O . GLU A 1 91 ? 11.659 4.814 -4.592 1.00 95.06 91 GLU A O 1
ATOM 693 N N . TYR A 1 92 ? 9.985 3.674 -5.547 1.00 94.50 92 TYR A N 1
ATOM 694 C CA . TYR A 1 92 ? 10.320 2.396 -4.934 1.00 94.50 92 TYR A CA 1
ATOM 695 C C . TYR A 1 92 ? 11.306 1.612 -5.812 1.00 94.50 92 TYR A C 1
ATOM 697 O O . TYR A 1 92 ? 11.044 1.427 -7.008 1.00 94.50 92 TYR A O 1
ATOM 705 N N . PRO A 1 93 ? 12.436 1.132 -5.259 1.00 88.75 93 PRO A N 1
ATOM 706 C CA . PRO A 1 93 ? 13.456 0.456 -6.044 1.00 88.75 93 PRO A CA 1
ATOM 707 C C . PRO A 1 93 ? 12.907 -0.820 -6.683 1.00 88.75 93 PRO A C 1
ATOM 709 O O . PRO A 1 93 ? 12.335 -1.687 -6.024 1.00 88.75 93 PRO A O 1
ATOM 712 N N . ARG A 1 94 ? 13.138 -0.960 -7.989 1.00 78.06 94 ARG A N 1
ATOM 713 C CA . ARG A 1 94 ? 12.921 -2.212 -8.714 1.00 78.06 94 ARG A CA 1
ATOM 714 C C . ARG A 1 94 ? 14.248 -2.948 -8.754 1.00 78.06 94 ARG A C 1
ATOM 716 O O . ARG A 1 94 ? 15.203 -2.455 -9.350 1.00 78.06 94 ARG A O 1
ATOM 723 N N . ILE A 1 95 ? 14.316 -4.127 -8.141 1.00 61.91 95 ILE A N 1
ATOM 724 C CA . ILE A 1 95 ? 15.391 -5.069 -8.458 1.00 61.91 95 ILE A CA 1
ATOM 725 C C . ILE A 1 95 ? 15.108 -5.539 -9.887 1.00 61.91 95 ILE A C 1
ATOM 727 O O . ILE A 1 95 ? 14.288 -6.427 -10.100 1.00 61.91 95 ILE A O 1
ATOM 731 N N . GLN A 1 96 ? 15.710 -4.881 -10.877 1.00 55.78 96 GLN A N 1
ATOM 732 C CA . GLN A 1 96 ? 15.710 -5.402 -12.239 1.00 55.78 96 GLN A CA 1
ATOM 733 C C . GLN A 1 96 ? 16.651 -6.611 -12.259 1.00 55.78 96 GLN A C 1
ATOM 735 O O . GLN A 1 96 ? 17.796 -6.475 -11.812 1.00 55.78 96 GLN A O 1
ATOM 740 N N . PRO A 1 97 ? 16.216 -7.789 -12.741 1.00 43.59 97 PRO A N 1
ATOM 741 C CA . PRO A 1 97 ? 17.172 -8.829 -13.069 1.00 43.59 97 PRO A CA 1
ATOM 742 C C . PRO A 1 97 ? 18.133 -8.254 -14.113 1.00 43.59 97 PRO A C 1
ATOM 744 O O . PRO A 1 97 ? 17.707 -7.646 -15.095 1.00 43.59 97 PRO A O 1
ATOM 747 N N . THR A 1 98 ? 19.433 -8.361 -13.843 1.00 38.19 98 THR A N 1
ATOM 748 C CA . THR A 1 98 ? 20.484 -7.953 -14.781 1.00 38.19 98 THR A CA 1
ATOM 749 C C . THR A 1 98 ? 20.264 -8.682 -16.116 1.00 38.19 98 THR A C 1
ATOM 751 O O . THR A 1 98 ? 19.942 -9.873 -16.066 1.00 38.19 98 THR A O 1
ATOM 754 N N . PRO A 1 99 ? 20.372 -7.993 -17.269 1.00 51.66 99 PRO A N 1
ATOM 755 C CA . PRO A 1 99 ? 20.203 -8.617 -18.581 1.00 51.66 99 PRO A CA 1
ATOM 756 C C . PRO A 1 99 ? 21.218 -9.733 -18.849 1.00 51.66 99 PRO A C 1
ATOM 758 O O . PRO A 1 99 ? 22.343 -9.665 -18.298 1.00 51.66 99 PRO A O 1
#

Secondary structure (DSSP, 8-state):
---HHHHHHHHHHHHTTSS-----EESSSSPEE-TT--EEPPSEE-SS--GGGPPPP-TT--HHHHHHHHHHHHHHHH-HHHHHHHHHHTTPPP-PPP-